Protein AF-A0A9E3BIK0-F1 (afdb_monomer_lite)

Radius of gyration: 23.65 Å; chains: 1; bounding box: 77×38×61 Å

Secondary structure (DSSP, 8-state):
----SSHHHHHHHHHHHHHHHHHHHHHHTTT-GGGGGPPPTTS---HHHHHHHHHHHHHHHHTTTT--------HHHHHHHHHS-HHHHHH----PPPPPPPHHHHHHHHHHHHGGGT----HHHHHHHHHHHHHHHH-B-TTS-BHHHHTTTHHHHHHHHHHHHHHHHHHHHHHTT-

Sequence (178 aa):
MVPGAGSRAQQSDKDLVESVLRELSEAADRWEFYSLVERHHDGRPDMIGMEAVNQLLVALEVHRFDFCFIGAGYEKEVDEFLTVNPGLAGRFNRKLRFESYAPDELVEIAVRYGAPRATVIEPAAREALNMACKTLRAYLAPDGMHGIDVMHNGRFARNVVERAERLRDSRVAAQHRT

Foldseek 3Di:
DDDDPPPPVVVVLVVLVVVLVVVVVVVVVVLPLLVLFDQPPVRHTPPRSVVSVVSVLVCCVVCVPPDDDDRDDDPVSVVVSCVPDVSSVVSPPDDDDDDFDQLLVLLVLLCVLCVVVVHHQDPVNSVVSSVVRVVQQPDADPVRDGSCVVCVHNVVSNVVNVVVVVVVVVVVVVVVVD

pLDDT: mean 80.01, std 16.88, range [39.38, 98.44]

Structure (mmCIF, N/CA/C/O backbone):
data_AF-A0A9E3BIK0-F1
#
_entry.id   AF-A0A9E3BIK0-F1
#
loop_
_atom_site.group_PDB
_atom_site.id
_atom_site.type_symbol
_atom_site.label_atom_id
_atom_site.label_alt_id
_atom_site.label_comp_id
_atom_site.label_asym_id
_atom_site.label_entity_id
_atom_site.label_seq_id
_atom_site.pdbx_PDB_ins_code
_atom_site.Cartn_x
_atom_site.Cartn_y
_atom_site.Cartn_z
_atom_site.occupancy
_atom_site.B_iso_or_equiv
_atom_site.auth_seq_id
_atom_site.auth_comp_id
_atom_site.auth_asym_id
_atom_site.auth_atom_id
_atom_site.pdbx_PDB_model_num
ATOM 1 N N . MET A 1 1 ? -59.598 7.008 13.465 1.00 39.38 1 MET A N 1
ATOM 2 C CA . MET A 1 1 ? -58.557 6.377 12.627 1.00 39.38 1 MET A CA 1
ATOM 3 C C . MET A 1 1 ? -57.467 7.425 12.438 1.00 39.38 1 MET A C 1
ATOM 5 O O . MET A 1 1 ? -57.687 8.375 11.703 1.00 39.38 1 MET A O 1
ATOM 9 N N . VAL A 1 2 ? -56.391 7.367 13.226 1.00 39.81 2 VAL A N 1
ATOM 10 C CA . VAL A 1 2 ? -55.296 8.354 13.174 1.00 39.81 2 VAL A CA 1
ATOM 11 C C . VAL A 1 2 ? -54.230 7.815 12.214 1.00 39.81 2 VAL A C 1
ATOM 13 O O . VAL A 1 2 ? -53.808 6.674 12.410 1.00 39.81 2 VAL A O 1
ATOM 16 N N . PRO A 1 3 ? -53.810 8.557 11.175 1.00 42.41 3 PRO A N 1
ATOM 17 C CA . PRO A 1 3 ? -52.786 8.082 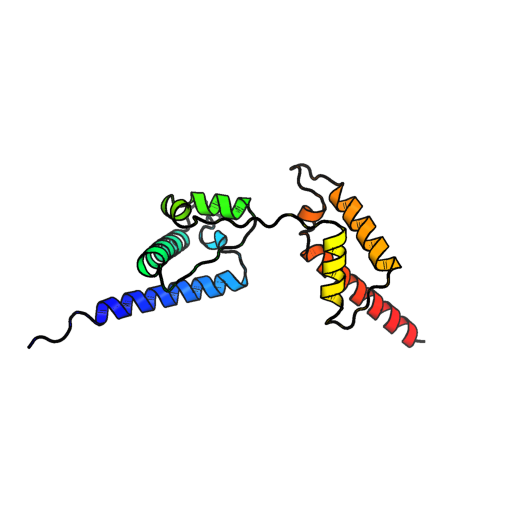10.259 1.00 42.41 3 PRO A CA 1
ATOM 18 C C . PRO A 1 3 ? -51.380 8.281 10.848 1.00 42.41 3 PRO A C 1
ATOM 20 O O . PRO A 1 3 ? -51.005 9.372 11.264 1.00 42.41 3 PRO A O 1
ATOM 23 N N . GLY A 1 4 ? -50.634 7.174 10.872 1.00 49.25 4 GLY A N 1
ATOM 24 C CA . GLY A 1 4 ? -49.180 7.042 10.741 1.00 49.25 4 GLY A CA 1
ATOM 25 C C . GLY A 1 4 ? -48.274 8.193 11.184 1.00 49.25 4 GLY A C 1
ATOM 26 O O . GLY A 1 4 ? -47.797 8.954 10.351 1.00 49.25 4 GLY A O 1
ATOM 27 N N . ALA A 1 5 ? -47.880 8.197 12.458 1.00 44.72 5 ALA A N 1
ATOM 28 C CA . ALA A 1 5 ? -46.690 8.918 12.927 1.00 44.72 5 ALA A CA 1
ATOM 29 C C . ALA A 1 5 ? -45.363 8.180 12.606 1.00 44.72 5 ALA A C 1
ATOM 31 O O . ALA A 1 5 ? -44.289 8.678 12.924 1.00 44.72 5 ALA A O 1
ATOM 32 N N . GLY A 1 6 ? -45.425 6.998 11.976 1.00 43.12 6 GLY A N 1
ATOM 33 C CA . GLY A 1 6 ? -44.269 6.117 11.769 1.00 43.12 6 GLY A CA 1
ATOM 34 C C . GLY A 1 6 ? -43.380 6.428 10.558 1.00 43.12 6 GLY A C 1
ATOM 35 O O . GLY A 1 6 ? -42.225 6.033 10.566 1.00 43.12 6 GLY A O 1
ATOM 36 N N . SER A 1 7 ? -43.852 7.141 9.524 1.00 51.59 7 SER A N 1
ATOM 37 C CA . SER A 1 7 ? -43.086 7.236 8.262 1.00 51.59 7 SER A CA 1
ATOM 38 C C . SER A 1 7 ? -42.075 8.386 8.200 1.00 51.59 7 SER A C 1
ATOM 40 O O . SER A 1 7 ? -41.150 8.340 7.397 1.00 51.59 7 SER A O 1
ATOM 42 N N . ARG A 1 8 ? -42.233 9.436 9.018 1.00 44.25 8 ARG A N 1
ATOM 43 C CA . ARG A 1 8 ? -41.432 10.671 8.901 1.00 44.25 8 ARG A CA 1
ATOM 44 C C . ARG A 1 8 ? -40.102 10.608 9.660 1.00 44.25 8 ARG A C 1
ATOM 46 O O . ARG A 1 8 ? -39.125 11.181 9.198 1.00 44.25 8 ARG A O 1
ATOM 53 N N . ALA A 1 9 ? -40.061 9.885 10.780 1.00 49.84 9 ALA A N 1
ATOM 54 C CA . ALA A 1 9 ? -38.829 9.632 11.535 1.00 49.84 9 ALA A CA 1
ATOM 55 C C . ALA A 1 9 ? -37.917 8.625 10.810 1.00 49.84 9 ALA A C 1
ATOM 57 O O . ALA A 1 9 ? -36.713 8.819 10.734 1.00 49.84 9 ALA A O 1
ATOM 58 N N . GLN A 1 10 ? -38.507 7.605 10.183 1.00 47.69 10 GLN A N 1
ATOM 59 C CA . GLN A 1 10 ? -37.770 6.562 9.464 1.00 47.69 10 GLN A CA 1
ATOM 60 C C . GLN A 1 10 ? -37.143 7.048 8.149 1.00 47.69 10 GLN A C 1
ATOM 62 O O . GLN A 1 10 ? -36.109 6.533 7.735 1.00 47.69 10 GLN A O 1
ATOM 67 N N . GLN A 1 11 ? -37.746 8.054 7.505 1.00 50.53 11 GLN A N 1
ATOM 68 C CA . GLN A 1 11 ? -37.169 8.710 6.330 1.00 50.53 11 GLN A CA 1
ATOM 69 C C . GLN A 1 11 ? -35.957 9.578 6.712 1.00 50.53 11 GLN A C 1
ATOM 71 O O . GLN A 1 11 ? -34.943 9.530 6.033 1.00 50.53 11 GLN A O 1
ATOM 76 N N . SER A 1 12 ? -36.038 10.294 7.841 1.00 59.28 12 SER A N 1
ATOM 77 C CA . SER A 1 12 ? -34.950 11.130 8.370 1.00 59.28 12 SER A CA 1
ATOM 78 C C . SER A 1 12 ? -33.689 10.326 8.687 1.00 59.28 12 SER A C 1
ATOM 80 O O . SER A 1 12 ? -32.598 10.759 8.336 1.00 59.28 12 SER A O 1
ATOM 82 N N . ASP A 1 13 ? -33.826 9.160 9.323 1.00 59.81 13 ASP A N 1
ATOM 83 C CA . ASP A 1 13 ? -32.677 8.295 9.632 1.00 59.81 13 ASP A CA 1
ATOM 84 C C . ASP A 1 13 ? -32.028 7.750 8.356 1.00 59.81 13 ASP A C 1
ATOM 86 O O . ASP A 1 13 ? -30.805 7.695 8.247 1.00 59.81 13 ASP A O 1
ATOM 90 N N . LYS A 1 14 ? -32.840 7.392 7.356 1.00 58.16 14 LYS A N 1
ATOM 91 C CA . LYS A 1 14 ? -32.344 6.869 6.083 1.00 58.16 14 LYS A CA 1
ATOM 92 C C . LYS A 1 14 ? -31.612 7.933 5.267 1.00 58.16 14 LYS A C 1
ATOM 94 O O . LYS A 1 14 ? -30.555 7.643 4.720 1.00 58.16 14 LYS A O 1
ATOM 99 N N . ASP A 1 15 ? -32.137 9.154 5.233 1.00 68.12 15 ASP A N 1
ATOM 100 C CA . ASP A 1 15 ? -31.507 10.284 4.547 1.00 68.12 15 ASP A CA 1
ATOM 101 C C . ASP A 1 15 ? -30.166 10.660 5.216 1.00 68.12 15 ASP A C 1
ATOM 103 O O . ASP A 1 15 ? -29.204 11.009 4.532 1.00 68.12 15 ASP A O 1
ATOM 107 N N . LEU A 1 16 ? -30.076 10.530 6.548 1.00 62.19 16 LEU A N 1
ATOM 108 C CA . LEU A 1 16 ? -28.862 10.793 7.329 1.00 62.19 16 LEU A CA 1
ATOM 109 C C . LEU A 1 16 ? -27.805 9.696 7.131 1.00 62.19 16 LEU A C 1
ATOM 111 O O . LEU A 1 16 ? -26.619 9.982 6.961 1.00 62.19 16 LEU A O 1
ATOM 115 N N . VAL A 1 17 ? -28.237 8.436 7.062 1.00 60.12 17 VAL A N 1
ATOM 116 C CA . VAL A 1 17 ? -27.375 7.314 6.674 1.00 60.12 17 VAL A CA 1
ATOM 117 C C . VAL A 1 17 ? -26.897 7.483 5.235 1.00 60.12 17 VAL A C 1
ATOM 119 O O . VAL A 1 17 ? -25.707 7.344 4.988 1.00 60.12 17 VAL A O 1
ATOM 122 N N . GLU A 1 18 ? -27.762 7.850 4.289 1.00 65.44 18 GLU A N 1
ATOM 123 C CA . GLU A 1 18 ? -27.359 8.104 2.901 1.00 65.44 18 GLU A CA 1
ATOM 124 C C . GLU A 1 18 ? -26.383 9.284 2.780 1.00 65.44 18 GLU A C 1
ATOM 126 O O . GLU A 1 18 ? -25.435 9.198 1.999 1.00 65.44 18 GLU A O 1
ATOM 131 N N . SER A 1 19 ? -26.536 10.352 3.574 1.00 64.62 19 SER A N 1
ATOM 132 C CA . SER A 1 19 ? -25.566 11.454 3.585 1.00 64.62 19 SER A CA 1
ATOM 133 C C . SER A 1 19 ? -24.212 11.032 4.151 1.00 64.62 19 SER A C 1
ATOM 135 O O . SER A 1 19 ? -23.188 11.336 3.541 1.00 64.62 19 SER A O 1
ATOM 137 N N . VAL A 1 20 ? -24.203 10.272 5.254 1.00 62.34 20 VAL A N 1
ATOM 138 C CA . VAL A 1 20 ? -22.972 9.724 5.845 1.00 62.34 20 VAL A CA 1
ATOM 139 C C . VAL A 1 20 ? -22.312 8.751 4.871 1.00 62.34 20 VAL A C 1
ATOM 141 O O . VAL A 1 20 ? -21.113 8.833 4.641 1.00 62.34 20 VAL A O 1
ATOM 144 N N . LEU A 1 21 ? -23.079 7.870 4.226 1.00 61.62 21 LEU A N 1
ATOM 145 C CA . LEU A 1 21 ? -22.571 6.953 3.205 1.00 61.62 21 LEU A CA 1
ATOM 146 C C . LEU A 1 21 ? -21.997 7.695 2.001 1.00 61.62 21 LEU A C 1
ATOM 148 O O . LEU A 1 21 ? -20.992 7.253 1.455 1.00 61.62 21 LEU A O 1
ATOM 152 N N . ARG A 1 22 ? -22.599 8.815 1.589 1.00 64.00 22 ARG A N 1
ATOM 153 C CA . ARG A 1 22 ? -22.083 9.632 0.489 1.00 64.00 22 ARG A CA 1
ATOM 154 C C . ARG A 1 22 ? -20.758 10.294 0.859 1.00 64.00 22 ARG A C 1
ATOM 156 O O . ARG A 1 22 ? -19.807 10.172 0.096 1.00 64.00 22 ARG A O 1
ATOM 163 N N . GLU A 1 23 ? -20.669 10.918 2.032 1.00 62.34 23 GLU A N 1
ATOM 164 C CA . GLU A 1 23 ? -19.420 11.512 2.535 1.00 62.34 23 GLU A CA 1
ATOM 165 C C . GLU A 1 23 ? -18.326 10.454 2.732 1.00 62.34 23 GLU A C 1
ATOM 167 O O . GLU A 1 23 ? -17.177 10.652 2.334 1.00 62.34 23 GLU A O 1
ATOM 172 N N . LEU A 1 24 ? -18.688 9.286 3.267 1.00 57.31 24 LEU A N 1
ATOM 173 C CA . LEU A 1 24 ? -17.774 8.158 3.414 1.00 57.31 24 LEU A CA 1
ATOM 174 C C . LEU A 1 24 ? -17.368 7.563 2.070 1.00 57.31 24 LEU A C 1
ATOM 176 O O . LEU A 1 24 ? -16.232 7.132 1.946 1.00 57.31 24 LEU A O 1
ATOM 180 N N . SER A 1 25 ? -18.245 7.546 1.065 1.00 56.66 25 SER A N 1
ATOM 181 C CA . SER A 1 25 ? -17.906 7.089 -0.286 1.00 56.66 25 SER A CA 1
ATOM 182 C C . SER A 1 25 ? -16.933 8.051 -0.968 1.00 56.66 25 SER A C 1
ATOM 184 O O . SER A 1 25 ? -15.978 7.602 -1.596 1.00 56.66 25 SER A O 1
ATOM 186 N N . GLU A 1 26 ? -17.122 9.362 -0.806 1.00 55.03 26 GLU A N 1
ATOM 187 C CA . GLU A 1 26 ? -16.186 10.381 -1.301 1.00 55.03 26 GLU A CA 1
ATOM 188 C C . GLU A 1 26 ? -14.829 10.324 -0.571 1.00 55.03 26 GLU A C 1
ATOM 190 O O . GLU A 1 26 ? -13.782 10.575 -1.172 1.00 55.03 26 GLU A O 1
ATOM 195 N N . ALA A 1 27 ? -14.818 9.954 0.714 1.00 51.22 27 ALA A N 1
ATOM 196 C CA . ALA A 1 27 ? -13.594 9.682 1.470 1.00 51.22 27 ALA A CA 1
ATOM 197 C C . ALA A 1 27 ? -12.962 8.317 1.120 1.00 51.22 27 ALA A C 1
ATOM 199 O O . ALA A 1 27 ? -11.735 8.187 1.117 1.00 51.22 27 ALA A O 1
ATOM 200 N N . ALA A 1 28 ? -13.772 7.309 0.784 1.00 50.88 28 ALA A N 1
ATOM 201 C CA . ALA A 1 28 ? -13.336 5.962 0.416 1.00 50.88 28 ALA A CA 1
ATOM 202 C C . ALA A 1 28 ? -12.572 5.940 -0.913 1.00 50.88 28 ALA A C 1
ATOM 204 O O . ALA A 1 28 ? -11.638 5.153 -1.047 1.00 50.88 28 ALA A O 1
ATOM 205 N N . ASP A 1 29 ? -12.867 6.856 -1.841 1.00 46.44 29 ASP A N 1
ATOM 206 C CA . ASP A 1 29 ? -12.057 7.045 -3.054 1.00 46.44 29 ASP A CA 1
ATOM 207 C C . ASP A 1 29 ? -10.602 7.444 -2.737 1.00 46.44 29 ASP A C 1
ATOM 209 O O . ASP A 1 29 ? -9.688 7.154 -3.516 1.00 46.44 29 ASP A O 1
ATOM 213 N N . ARG A 1 30 ? -10.357 8.056 -1.569 1.00 47.06 30 ARG A N 1
ATOM 214 C CA . ARG A 1 30 ? -9.010 8.358 -1.057 1.00 47.06 30 ARG A CA 1
ATOM 215 C C . ARG A 1 30 ? -8.457 7.289 -0.113 1.00 47.06 30 ARG A C 1
ATOM 217 O O . ARG A 1 30 ? -7.256 7.283 0.118 1.00 47.06 30 ARG A O 1
ATOM 224 N N . TRP A 1 31 ? -9.286 6.367 0.385 1.00 51.78 31 TRP A N 1
ATOM 225 C CA . TRP A 1 31 ? -8.943 5.382 1.427 1.00 51.78 31 TRP A CA 1
ATOM 226 C C . TRP A 1 31 ? -8.407 6.005 2.734 1.00 51.78 31 TRP A C 1
ATOM 228 O O . TRP A 1 31 ? -7.828 5.314 3.563 1.00 51.78 31 TRP A O 1
ATOM 238 N N . GLU A 1 32 ? -8.621 7.301 2.955 1.00 60.59 32 GLU A N 1
ATOM 239 C CA . GLU A 1 32 ? -8.075 8.065 4.085 1.00 60.59 32 GLU A CA 1
ATOM 240 C C . GLU A 1 32 ? -9.165 8.334 5.130 1.00 60.59 32 GLU A C 1
ATOM 242 O O . GLU A 1 32 ? -9.408 9.466 5.521 1.00 60.59 32 GLU A O 1
ATOM 247 N N . PHE A 1 33 ? -9.872 7.301 5.596 1.00 65.62 33 PHE A N 1
ATOM 248 C CA . PHE A 1 33 ? -10.986 7.487 6.544 1.00 65.62 33 PHE A CA 1
ATOM 249 C C . PHE A 1 33 ? -10.554 8.111 7.888 1.00 65.62 33 PHE A C 1
ATOM 251 O O . PHE A 1 33 ? -11.367 8.708 8.588 1.00 65.62 33 PHE A O 1
ATOM 258 N N . TYR A 1 34 ? -9.270 8.014 8.239 1.00 59.44 34 TYR A N 1
ATOM 259 C CA . TYR A 1 34 ? -8.681 8.700 9.390 1.00 59.44 34 TYR A CA 1
ATOM 260 C C . TYR A 1 34 ? -8.587 10.225 9.207 1.00 59.44 34 TYR A C 1
ATOM 262 O O . TYR A 1 34 ? -8.471 10.936 10.204 1.00 59.44 34 TYR A O 1
ATOM 270 N N . SER A 1 35 ? -8.718 10.753 7.980 1.00 63.38 35 SER A N 1
ATOM 271 C CA . SER A 1 35 ? -8.796 12.201 7.735 1.00 63.38 35 SER A CA 1
ATOM 272 C C . SER A 1 35 ? -10.066 12.827 8.322 1.00 63.38 35 SER A C 1
ATOM 274 O O . SER A 1 35 ? -10.130 14.038 8.495 1.00 63.38 35 SER A O 1
ATOM 276 N N . LEU A 1 36 ? -11.072 12.010 8.668 1.00 64.12 36 LEU A N 1
ATOM 277 C CA . LEU A 1 36 ? -12.282 12.442 9.375 1.00 64.12 36 LEU A CA 1
ATOM 278 C C . LEU A 1 36 ? -12.003 12.937 10.797 1.00 64.12 36 LEU A C 1
ATOM 280 O O . LEU A 1 36 ? -12.913 13.415 11.454 1.00 64.12 36 LEU A O 1
ATOM 284 N N . VAL A 1 37 ? -10.787 12.779 11.319 1.00 60.09 37 VAL A N 1
ATOM 285 C CA . VAL A 1 37 ? -10.423 13.254 12.663 1.00 60.09 37 VAL A CA 1
ATOM 286 C C . VAL A 1 37 ? -9.164 14.117 12.609 1.00 60.09 37 VAL A C 1
ATOM 288 O O . VAL A 1 37 ? -8.419 14.215 13.589 1.00 60.09 37 VAL A O 1
ATOM 291 N N . GLU A 1 38 ? -8.892 14.751 11.464 1.00 58.81 38 GLU A N 1
ATOM 292 C CA . GLU A 1 38 ? -7.792 15.704 11.378 1.00 58.81 38 GLU A CA 1
ATOM 293 C C . GLU A 1 38 ? -7.955 16.792 12.441 1.00 58.81 38 GLU A C 1
ATOM 295 O O . GLU A 1 38 ? -8.998 17.420 12.597 1.00 58.81 38 GLU A O 1
ATOM 300 N N . ARG A 1 39 ? -6.896 17.025 13.216 1.00 53.56 39 ARG A N 1
ATOM 301 C CA . ARG A 1 39 ? -6.841 18.202 14.080 1.00 53.56 39 ARG A CA 1
ATOM 302 C C . ARG A 1 39 ? -6.606 19.399 13.173 1.00 53.56 39 ARG A C 1
ATOM 304 O O . ARG A 1 39 ? -5.646 19.395 12.404 1.00 53.56 39 ARG A O 1
ATOM 311 N N . HIS A 1 40 ? -7.432 20.435 13.287 1.00 51.56 40 HIS A N 1
ATOM 312 C CA . HIS A 1 40 ? -7.149 21.694 12.610 1.00 51.56 40 HIS A CA 1
ATOM 313 C C . HIS A 1 40 ? -5.732 22.178 12.973 1.00 51.56 40 HIS A C 1
ATOM 315 O O . HIS A 1 40 ? -5.250 21.970 14.091 1.00 51.56 40 HIS A O 1
ATOM 321 N N . HIS A 1 41 ? -5.060 22.854 12.034 1.00 50.81 41 HIS A N 1
ATOM 322 C CA . HIS A 1 41 ? -3.707 23.410 12.213 1.00 50.81 41 HIS A CA 1
ATOM 323 C C . HIS A 1 41 ? -3.568 24.348 13.434 1.00 50.81 41 HIS A C 1
ATOM 325 O O . HIS A 1 41 ? -2.451 24.652 13.850 1.00 50.81 41 HIS A O 1
ATOM 331 N N . ASP A 1 42 ? -4.682 24.804 14.012 1.00 58.25 42 ASP A N 1
ATOM 332 C CA . ASP A 1 42 ? -4.767 25.649 15.205 1.00 58.25 42 ASP A CA 1
ATOM 333 C C . ASP A 1 42 ? -4.889 24.857 16.529 1.00 58.25 42 ASP A C 1
ATOM 335 O O . ASP A 1 42 ? -5.042 25.453 17.598 1.00 58.25 42 ASP A O 1
ATOM 339 N N . GLY A 1 43 ? -4.813 23.522 16.476 1.00 53.69 43 GLY A N 1
ATOM 340 C CA . GLY A 1 43 ? -4.880 22.633 17.637 1.00 53.69 43 GLY A CA 1
ATOM 341 C C . GLY A 1 43 ? -6.293 22.397 18.176 1.00 53.69 43 GLY A C 1
ATOM 342 O O . GLY A 1 43 ? -6.437 21.725 19.203 1.00 53.69 43 GLY A O 1
ATOM 343 N N . ARG A 1 44 ? -7.336 22.919 17.515 1.00 56.50 44 ARG A N 1
ATOM 344 C CA . ARG A 1 44 ? -8.727 22.669 17.905 1.00 56.50 44 ARG A CA 1
ATOM 345 C C . ARG A 1 44 ? -9.193 21.304 17.382 1.00 56.50 44 ARG A C 1
ATOM 347 O O . ARG A 1 44 ? -8.845 20.933 16.260 1.00 56.50 44 ARG A O 1
ATOM 354 N N . PRO A 1 45 ? -9.969 20.541 18.174 1.00 58.25 45 PRO A N 1
ATOM 355 C CA . PRO A 1 45 ? -10.608 19.325 17.682 1.00 58.25 45 PRO A CA 1
ATOM 356 C C . PRO A 1 45 ? -11.522 19.667 16.503 1.00 58.25 45 PRO A C 1
ATOM 358 O O . PRO A 1 45 ? -12.332 20.589 16.627 1.00 58.25 45 PRO A O 1
ATOM 361 N N . ASP A 1 46 ? -11.412 18.941 15.389 1.00 67.69 46 ASP A N 1
ATOM 362 C CA . ASP A 1 46 ? -12.402 19.030 14.316 1.00 67.69 46 ASP A CA 1
ATOM 363 C C . ASP A 1 46 ? -13.733 18.466 14.827 1.00 67.69 46 ASP A C 1
ATOM 365 O O . ASP A 1 46 ? -13.924 17.260 15.010 1.00 67.69 46 ASP A O 1
ATOM 369 N N . MET A 1 47 ? -14.645 19.383 15.139 1.00 68.56 47 MET A N 1
ATOM 370 C CA . MET A 1 47 ? -15.961 19.054 15.669 1.00 68.56 47 MET A CA 1
ATOM 371 C C . MET A 1 47 ? -16.874 18.447 14.601 1.00 68.56 47 MET A C 1
ATOM 373 O O . MET A 1 47 ? -17.772 17.689 14.955 1.00 68.56 47 MET A O 1
ATOM 377 N N . ILE A 1 48 ? -16.649 18.761 13.321 1.00 68.44 48 ILE A N 1
ATOM 378 C CA . ILE A 1 48 ? -17.435 18.223 12.205 1.00 68.44 48 ILE A CA 1
ATOM 379 C C . ILE A 1 48 ? -17.027 16.771 11.977 1.00 68.44 48 ILE A C 1
ATOM 381 O O . ILE A 1 48 ? -17.879 15.885 11.945 1.00 68.44 48 ILE A O 1
ATOM 385 N N . GLY A 1 49 ? -15.721 16.523 11.919 1.00 72.25 49 GLY A N 1
ATOM 386 C CA . GLY A 1 49 ? -15.156 15.188 11.816 1.00 72.25 49 GLY A CA 1
ATOM 387 C C . GLY A 1 49 ? -15.587 14.250 12.949 1.00 72.25 49 GLY A C 1
ATOM 388 O O . GLY A 1 49 ? -16.045 13.128 12.714 1.00 72.25 49 GLY A O 1
ATOM 389 N N . MET A 1 50 ? -15.554 14.738 14.194 1.00 74.00 50 MET A N 1
ATOM 390 C CA . MET A 1 50 ? -16.041 13.975 15.350 1.00 74.00 50 MET A CA 1
ATOM 391 C C . MET A 1 50 ? -17.545 13.683 15.301 1.00 74.00 50 MET A C 1
ATOM 393 O O . MET A 1 50 ? -17.967 12.599 15.711 1.00 74.00 50 MET A O 1
ATOM 397 N N . GLU A 1 51 ? -18.360 14.611 14.797 1.00 78.25 51 GLU A N 1
ATOM 398 C CA . GLU A 1 51 ? -19.793 14.371 14.615 1.00 78.25 51 GLU A CA 1
ATOM 399 C C . GLU A 1 51 ? -20.043 13.314 13.532 1.00 78.25 51 GLU A C 1
ATOM 401 O O . GLU A 1 51 ? -20.812 12.381 13.761 1.00 78.25 51 GLU A O 1
ATOM 406 N N . ALA A 1 52 ? -19.325 13.374 12.407 1.00 77.38 52 ALA A N 1
ATOM 407 C CA . ALA A 1 52 ? -19.403 12.361 11.354 1.00 77.38 52 ALA A CA 1
ATOM 408 C C . ALA A 1 52 ? -19.037 10.959 11.878 1.00 77.38 52 ALA A C 1
ATOM 410 O O . ALA A 1 52 ? -19.735 9.980 11.603 1.00 77.38 52 ALA A O 1
ATOM 411 N N . VAL A 1 53 ? -17.993 10.858 12.710 1.00 78.19 53 VAL A N 1
ATOM 412 C CA . VAL A 1 53 ? -17.613 9.609 13.391 1.00 78.19 53 VAL A CA 1
ATOM 413 C C . VAL A 1 53 ? -18.727 9.101 14.310 1.00 78.19 53 VAL A C 1
ATOM 415 O O . VAL A 1 53 ? -19.025 7.904 14.315 1.00 78.19 53 VAL A O 1
ATOM 418 N N . ASN A 1 54 ? -19.369 9.981 15.079 1.00 80.19 54 ASN A N 1
ATOM 419 C CA . ASN A 1 54 ? -20.473 9.592 15.957 1.00 80.19 54 ASN A CA 1
ATOM 420 C C . ASN A 1 54 ? -21.691 9.104 15.163 1.00 80.19 54 ASN A C 1
ATOM 422 O O . ASN A 1 54 ? -22.282 8.086 15.527 1.00 80.19 54 ASN A O 1
ATOM 426 N N . GLN A 1 55 ? -22.035 9.766 14.058 1.00 82.62 55 GLN A N 1
ATOM 427 C CA . GLN A 1 55 ? -23.123 9.324 13.184 1.00 82.62 55 GLN A CA 1
ATOM 428 C C . GLN A 1 55 ? -22.808 7.979 12.520 1.00 82.62 55 GLN A C 1
ATOM 430 O O . GLN A 1 55 ? -23.671 7.102 12.470 1.00 82.62 55 GLN A O 1
ATOM 435 N N . LEU A 1 56 ? -21.555 7.748 12.108 1.00 81.25 56 LEU A N 1
ATOM 436 C CA . LEU A 1 56 ? -21.111 6.437 11.630 1.00 81.25 56 LEU A CA 1
ATOM 437 C C . LEU A 1 56 ? -21.299 5.351 12.702 1.00 81.25 56 LEU A C 1
ATOM 439 O O . LEU A 1 56 ? -21.780 4.264 12.392 1.00 81.25 56 LEU A O 1
ATOM 443 N N . LEU A 1 57 ? -20.973 5.625 13.969 1.00 81.75 57 LEU A N 1
ATOM 444 C CA . LEU A 1 57 ? -21.197 4.668 15.060 1.00 81.75 57 LEU A CA 1
ATOM 445 C C . LEU A 1 57 ? -22.679 4.322 15.239 1.00 81.75 57 LEU A C 1
ATOM 447 O O . LEU A 1 57 ? -23.004 3.153 15.457 1.00 81.75 57 LEU A O 1
ATOM 451 N N . VAL A 1 58 ? -23.567 5.315 15.142 1.00 84.00 58 VAL A N 1
ATOM 452 C CA . VAL A 1 58 ? -25.020 5.100 15.202 1.00 84.00 58 VAL A CA 1
ATOM 453 C C . VAL A 1 58 ? -25.475 4.246 14.022 1.00 84.00 58 VAL A C 1
ATOM 455 O O . VAL A 1 58 ? -26.175 3.255 14.227 1.00 84.00 58 VAL A O 1
ATOM 458 N N . ALA A 1 59 ? -25.020 4.557 12.807 1.00 82.75 59 ALA A N 1
ATOM 459 C CA . ALA A 1 59 ? -25.343 3.779 11.617 1.00 82.75 59 ALA A CA 1
ATOM 460 C C . ALA A 1 59 ? -24.867 2.319 11.736 1.00 82.75 59 ALA A C 1
ATOM 462 O O . ALA A 1 59 ? -25.630 1.402 11.442 1.00 82.75 59 ALA A O 1
ATOM 463 N N . LEU A 1 60 ? -23.649 2.086 12.239 1.00 82.00 60 LEU A N 1
ATOM 464 C CA . LEU A 1 60 ? -23.110 0.742 12.489 1.00 82.00 60 LEU A CA 1
ATOM 465 C C . LEU A 1 60 ? -23.921 -0.051 13.524 1.00 82.00 60 LEU A C 1
ATOM 467 O O . LEU A 1 60 ? -23.974 -1.278 13.447 1.00 82.00 60 LEU A O 1
ATOM 471 N N . GLU A 1 61 ? -24.539 0.627 14.491 1.00 83.44 61 GLU A N 1
ATOM 472 C CA . GLU A 1 61 ? -25.395 -0.002 15.499 1.00 83.44 61 GLU A CA 1
ATOM 473 C C . GLU A 1 61 ? -26.779 -0.350 14.930 1.00 83.44 61 GLU A C 1
ATOM 475 O O . GLU A 1 61 ? -27.250 -1.483 15.065 1.00 83.44 61 GLU A O 1
ATOM 480 N N . VAL A 1 62 ? -27.424 0.625 14.283 1.00 86.75 62 VAL A N 1
ATOM 481 C CA . VAL A 1 62 ? -28.800 0.516 13.778 1.00 86.75 62 VAL A CA 1
ATOM 482 C C . VAL A 1 62 ? -28.876 -0.433 12.580 1.00 86.75 62 VAL A C 1
ATOM 484 O O . VAL A 1 62 ? -29.776 -1.271 12.522 1.00 86.75 62 VAL A O 1
ATOM 487 N N . HIS A 1 63 ? -27.899 -0.366 11.673 1.00 84.38 63 HIS A N 1
ATOM 488 C CA . HIS A 1 63 ? -27.877 -1.097 10.401 1.00 84.38 63 HIS A CA 1
ATOM 489 C C . HIS A 1 63 ? -26.931 -2.307 10.404 1.00 84.38 63 HIS A C 1
ATOM 491 O O . HIS A 1 63 ? -26.365 -2.703 9.389 1.00 84.38 63 HIS A O 1
ATOM 497 N N . ARG A 1 64 ? -26.735 -2.948 11.560 1.00 82.81 64 ARG A N 1
ATOM 498 C CA . ARG A 1 64 ? -25.762 -4.050 11.720 1.00 82.81 64 ARG A CA 1
ATOM 499 C C . ARG A 1 64 ? -26.009 -5.300 10.854 1.00 82.81 64 ARG A C 1
ATOM 501 O O . ARG A 1 64 ? -25.170 -6.198 10.845 1.00 82.81 64 ARG A O 1
ATOM 508 N N . PHE A 1 65 ? -27.166 -5.409 10.196 1.00 84.81 65 PHE A N 1
ATOM 509 C CA . PHE A 1 65 ? -27.534 -6.556 9.351 1.00 84.81 65 PHE A CA 1
ATOM 510 C C . PHE A 1 65 ? -27.551 -6.238 7.849 1.00 84.81 65 PHE A C 1
ATOM 512 O O . PHE A 1 65 ? -27.552 -7.161 7.038 1.00 84.81 65 PHE A O 1
ATOM 519 N N . ASP A 1 66 ? -27.567 -4.961 7.485 1.00 84.06 66 ASP A N 1
ATOM 520 C CA . ASP A 1 66 ? -27.710 -4.444 6.122 1.00 84.06 66 ASP A CA 1
ATOM 521 C C . ASP A 1 66 ? -26.572 -3.490 5.720 1.00 84.06 66 ASP A C 1
ATOM 523 O O . ASP A 1 66 ? -26.447 -3.147 4.546 1.00 84.06 66 ASP A O 1
ATOM 527 N N . PHE A 1 67 ? -25.694 -3.127 6.659 1.00 77.69 67 PHE A N 1
ATOM 528 C CA . PHE A 1 67 ? -24.541 -2.267 6.433 1.00 77.69 67 PHE A CA 1
ATOM 529 C C . PHE A 1 67 ? -23.237 -2.910 6.929 1.00 77.69 67 PHE A C 1
ATOM 531 O O . PHE A 1 67 ? -23.143 -3.434 8.039 1.00 77.69 67 PHE A O 1
ATOM 538 N N . CYS A 1 68 ? -22.202 -2.847 6.090 1.00 79.75 68 CYS A N 1
ATOM 539 C CA . CYS A 1 68 ? -20.841 -3.242 6.429 1.00 79.75 68 CYS A CA 1
ATOM 540 C C . CYS A 1 68 ? -19.890 -2.098 6.081 1.00 79.75 68 CYS A C 1
ATOM 542 O O . CYS A 1 68 ? -19.869 -1.632 4.943 1.00 79.75 68 CYS A O 1
ATOM 544 N N . PHE A 1 69 ? -19.089 -1.675 7.057 1.00 78.44 69 PHE A N 1
ATOM 545 C CA . PHE A 1 69 ? -18.042 -0.681 6.863 1.00 78.44 69 PHE A CA 1
ATOM 546 C C . PHE A 1 69 ? -16.669 -1.351 6.887 1.00 78.44 69 PHE A C 1
ATOM 548 O O . PHE A 1 69 ? -16.347 -2.094 7.817 1.00 78.44 69 PHE A O 1
ATOM 555 N N . ILE A 1 70 ? -15.850 -1.060 5.877 1.00 79.12 70 ILE A N 1
ATOM 556 C CA . ILE A 1 70 ? -14.456 -1.496 5.800 1.00 79.12 70 ILE A CA 1
ATOM 557 C C . ILE A 1 70 ? -13.583 -0.243 5.767 1.00 79.12 70 ILE A C 1
ATOM 559 O O . ILE A 1 70 ? -13.548 0.465 4.765 1.00 79.12 70 ILE A O 1
ATOM 563 N N . GLY A 1 71 ? -12.872 0.014 6.864 1.00 77.62 71 GLY A N 1
ATOM 564 C CA . GLY A 1 71 ? -11.784 0.989 6.893 1.00 77.62 71 GLY A CA 1
ATOM 565 C C . GLY A 1 71 ? -10.481 0.328 6.449 1.00 77.62 71 GLY A C 1
ATOM 566 O O . GLY A 1 71 ? -10.187 -0.794 6.864 1.00 77.62 71 GLY A O 1
ATOM 567 N N . ALA A 1 72 ? -9.695 1.012 5.624 1.00 79.19 72 ALA A N 1
ATOM 568 C CA . ALA A 1 72 ? -8.348 0.586 5.260 1.00 79.19 72 ALA A CA 1
ATOM 569 C C . ALA A 1 72 ? -7.387 1.764 5.397 1.00 79.19 72 ALA A C 1
ATOM 571 O O . ALA A 1 72 ? -7.770 2.905 5.173 1.00 79.19 72 ALA A O 1
ATOM 572 N N . GLY A 1 73 ? -6.155 1.487 5.798 1.00 80.12 73 GLY A N 1
ATOM 573 C CA . GLY A 1 73 ? -5.143 2.498 6.063 1.00 80.12 73 GLY A CA 1
ATOM 574 C C . GLY A 1 73 ? -3.887 1.853 6.628 1.00 80.12 73 GLY A C 1
ATOM 575 O O . GLY A 1 73 ? -3.843 0.637 6.837 1.00 80.12 73 GLY A O 1
ATOM 576 N N . TYR A 1 74 ? -2.868 2.668 6.870 1.00 79.12 74 TYR A N 1
ATOM 577 C CA . TYR A 1 74 ? -1.667 2.224 7.567 1.00 79.12 74 TYR A CA 1
ATOM 578 C C . TYR A 1 74 ? -1.981 1.909 9.035 1.00 79.12 74 TYR A C 1
ATOM 580 O O . TYR A 1 74 ? -2.839 2.538 9.651 1.00 79.12 74 TYR A O 1
ATOM 588 N N . GLU A 1 75 ? -1.314 0.891 9.587 1.00 82.31 75 GLU A N 1
ATOM 589 C CA . GLU A 1 75 ? -1.666 0.314 10.892 1.00 82.31 75 GLU A CA 1
ATOM 590 C C . GLU A 1 75 ? -1.709 1.361 12.010 1.00 82.31 75 GLU A C 1
ATOM 592 O O . GLU A 1 75 ? -2.659 1.384 12.790 1.00 82.31 75 GLU A O 1
ATOM 597 N N . LYS A 1 76 ? -0.713 2.250 12.053 1.00 81.19 76 LYS A N 1
ATOM 598 C CA . LYS A 1 76 ? -0.592 3.269 13.094 1.00 81.19 76 LYS A CA 1
ATOM 599 C C . LYS A 1 76 ? -1.737 4.279 13.024 1.00 81.19 76 LYS A C 1
ATOM 601 O O . LYS A 1 76 ? -2.331 4.590 14.046 1.00 81.19 76 LYS A O 1
ATOM 606 N N . GLU A 1 77 ? -2.075 4.739 11.831 1.00 82.00 77 GLU A N 1
ATOM 607 C CA . GLU A 1 77 ? -3.135 5.702 11.555 1.00 82.00 77 GLU A CA 1
ATOM 608 C C . GLU A 1 77 ? -4.510 5.104 11.871 1.00 82.00 77 GLU A C 1
ATOM 610 O O . GLU A 1 77 ? -5.359 5.766 12.468 1.00 82.00 77 GLU A O 1
ATOM 615 N N . VAL A 1 78 ? -4.717 3.823 11.541 1.00 82.56 78 VAL A N 1
ATOM 616 C CA . VAL A 1 78 ? -5.928 3.091 11.932 1.00 82.56 78 VAL A CA 1
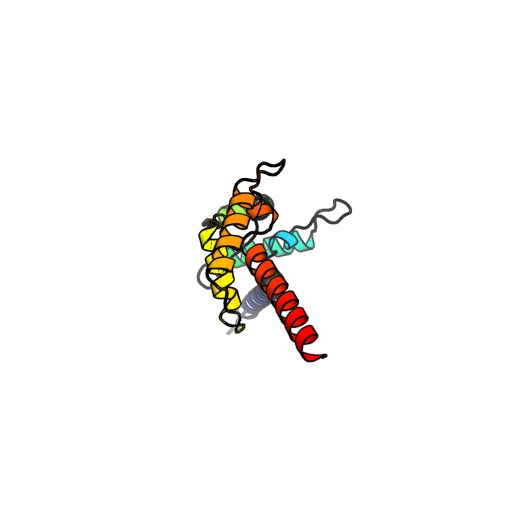ATOM 617 C C . VAL A 1 78 ? -6.007 2.940 13.449 1.00 82.56 78 VAL A C 1
ATOM 619 O O . VAL A 1 78 ? -7.067 3.168 14.030 1.00 82.56 78 VAL A O 1
ATOM 622 N N . ASP A 1 79 ? -4.914 2.563 14.110 1.00 83.31 79 ASP A N 1
ATOM 623 C CA . ASP A 1 79 ? -4.903 2.396 15.562 1.00 83.31 79 ASP A CA 1
ATOM 624 C C . ASP A 1 79 ? -5.128 3.731 16.285 1.00 83.31 79 ASP A C 1
ATOM 626 O O . ASP A 1 79 ? -5.950 3.781 17.200 1.00 83.31 79 ASP A O 1
ATOM 630 N N . GLU A 1 80 ? -4.498 4.819 15.834 1.00 82.06 80 GLU A N 1
ATOM 631 C CA . GLU A 1 80 ? -4.735 6.177 16.334 1.00 82.06 80 GLU A CA 1
ATOM 632 C C . GLU A 1 80 ? -6.200 6.587 16.159 1.00 82.06 80 GLU A C 1
ATOM 634 O O . GLU A 1 80 ? -6.830 7.015 17.131 1.00 82.06 80 GLU A O 1
ATOM 639 N N . PHE A 1 81 ? -6.780 6.371 14.975 1.00 79.94 81 PHE A N 1
ATOM 640 C CA . PHE A 1 81 ? -8.195 6.638 14.719 1.00 79.94 81 PHE A CA 1
ATOM 641 C C . PHE A 1 81 ? -9.115 5.857 15.669 1.00 79.94 81 PHE A C 1
ATOM 643 O O . PHE A 1 81 ? -10.070 6.409 16.214 1.00 79.94 81 PHE A O 1
ATOM 650 N N . LEU A 1 82 ? -8.821 4.583 15.942 1.00 81.06 82 LEU A N 1
ATOM 651 C CA . LEU A 1 82 ? -9.631 3.771 16.854 1.00 81.06 82 LEU A CA 1
ATOM 652 C C . LEU A 1 82 ? -9.558 4.247 18.315 1.00 81.06 82 LEU A C 1
ATOM 654 O O . LEU A 1 82 ? -10.461 3.928 19.092 1.00 81.06 82 LEU A O 1
ATOM 658 N N . THR A 1 83 ? -8.533 5.020 18.698 1.00 81.81 83 THR A N 1
ATOM 659 C CA . THR A 1 83 ? -8.431 5.610 20.048 1.00 81.81 83 THR A CA 1
ATOM 660 C C . THR A 1 83 ? -9.278 6.868 20.242 1.00 81.81 83 THR A C 1
ATOM 662 O O . THR A 1 83 ? -9.519 7.269 21.380 1.00 81.81 83 THR A O 1
ATOM 665 N N . VAL A 1 84 ? -9.763 7.474 19.154 1.00 77.12 84 VAL A N 1
ATOM 666 C CA . VAL A 1 84 ? -10.514 8.740 19.170 1.00 77.12 84 VAL A CA 1
ATOM 667 C C . VAL A 1 84 ? -11.810 8.627 19.974 1.00 77.12 84 VAL A C 1
ATOM 669 O O . VAL A 1 84 ? -12.188 9.557 20.688 1.00 77.12 84 VAL A O 1
ATOM 672 N N . ASN A 1 85 ? -12.490 7.483 19.883 1.00 72.38 85 ASN A N 1
ATOM 673 C CA . ASN A 1 85 ? -13.716 7.207 20.621 1.00 72.38 85 ASN A CA 1
ATOM 674 C C . ASN A 1 85 ? -13.713 5.740 21.094 1.00 72.38 85 ASN A C 1
ATOM 676 O O . ASN A 1 85 ? -13.631 4.842 20.255 1.00 72.38 85 ASN A O 1
ATOM 680 N N . PRO A 1 86 ? -13.878 5.453 22.402 1.00 74.69 86 PRO A N 1
ATOM 681 C CA . PRO A 1 86 ? -13.959 4.079 22.912 1.00 74.69 86 PRO A CA 1
ATOM 682 C C . PRO A 1 86 ? -15.021 3.213 22.209 1.00 74.69 86 PRO A C 1
ATOM 684 O O . PRO A 1 86 ? -14.861 1.998 22.088 1.00 74.69 86 PRO A O 1
ATOM 687 N N . GLY A 1 87 ? -16.095 3.838 21.712 1.00 77.00 87 GLY A N 1
ATOM 688 C CA . GLY A 1 87 ? -17.160 3.185 20.954 1.00 77.00 87 GLY A CA 1
ATOM 689 C C . GLY A 1 87 ? -16.751 2.695 19.560 1.00 77.00 87 GLY A C 1
ATOM 690 O O . GLY A 1 87 ? -17.416 1.795 19.043 1.00 77.00 87 GLY A O 1
ATOM 691 N N . LEU A 1 88 ? -15.675 3.237 18.970 1.00 76.50 88 LEU A N 1
ATOM 692 C CA . LEU A 1 88 ? -15.089 2.749 17.714 1.00 76.50 88 LEU A CA 1
ATOM 693 C C . LEU A 1 88 ? -14.366 1.427 17.948 1.00 76.50 88 LEU A C 1
ATOM 695 O O . LEU A 1 88 ? -14.705 0.426 17.321 1.00 76.50 88 LEU A O 1
ATOM 699 N N . ALA A 1 89 ? -13.429 1.383 18.897 1.00 75.62 89 ALA A N 1
ATOM 700 C CA . ALA A 1 89 ? -12.628 0.186 19.158 1.00 75.62 89 ALA A CA 1
ATOM 701 C C . ALA A 1 89 ? -13.486 -1.073 19.405 1.00 75.62 89 ALA A C 1
ATOM 703 O O . ALA A 1 89 ? -13.135 -2.157 18.945 1.00 75.62 89 ALA A O 1
ATOM 704 N N . GLY A 1 90 ? -14.640 -0.927 20.071 1.00 76.88 90 GLY A N 1
ATOM 705 C CA . GLY A 1 90 ? -15.572 -2.032 20.317 1.00 76.88 90 GLY A CA 1
ATOM 706 C C . GLY A 1 90 ? -16.353 -2.520 19.086 1.00 76.88 90 GLY A C 1
ATOM 707 O O . GLY A 1 90 ? -16.727 -3.691 19.036 1.00 76.88 90 GLY A O 1
ATOM 708 N N . ARG A 1 91 ? -16.593 -1.658 18.088 1.00 78.56 91 ARG A N 1
ATOM 709 C CA . ARG A 1 91 ? -17.355 -1.997 16.867 1.00 78.56 91 ARG A CA 1
ATOM 710 C C . ARG A 1 91 ? -16.468 -2.521 15.738 1.00 78.56 91 ARG A C 1
ATOM 712 O O . ARG A 1 91 ? -16.922 -3.331 14.935 1.00 78.56 91 ARG A O 1
ATOM 719 N N . PHE A 1 92 ? -15.188 -2.156 15.727 1.00 77.88 92 PHE A N 1
ATOM 720 C CA . PHE A 1 92 ? -14.178 -2.707 14.817 1.00 77.88 92 PHE A CA 1
ATOM 721 C C . PHE A 1 92 ? -13.541 -3.980 15.394 1.00 77.88 92 PHE A C 1
ATOM 723 O O . PHE A 1 92 ? -12.357 -4.034 15.720 1.00 77.88 92 PHE A O 1
ATOM 730 N N . ASN A 1 93 ? -14.349 -5.033 15.524 1.00 73.94 93 ASN A N 1
ATOM 731 C CA . ASN A 1 93 ? -13.947 -6.290 16.165 1.00 73.94 93 ASN A CA 1
ATOM 732 C C . ASN A 1 93 ? -13.086 -7.221 15.283 1.00 73.94 93 ASN A C 1
ATOM 734 O O . ASN A 1 93 ? -12.625 -8.261 15.753 1.00 73.94 93 ASN A O 1
ATOM 738 N N . ARG A 1 94 ? -12.868 -6.872 14.010 1.00 82.50 94 ARG A N 1
ATOM 739 C CA . ARG A 1 94 ? -12.026 -7.620 13.069 1.00 82.50 94 ARG A CA 1
ATOM 740 C C . ARG A 1 94 ? -10.988 -6.694 12.453 1.00 82.50 94 ARG A C 1
ATOM 742 O O . ARG A 1 94 ? -11.339 -5.762 11.739 1.00 82.50 94 ARG A O 1
ATOM 749 N N . LYS A 1 95 ? -9.711 -6.994 12.692 1.00 84.00 95 LYS A N 1
ATOM 750 C CA . LYS A 1 95 ? -8.574 -6.327 12.050 1.00 84.00 95 LYS A CA 1
ATOM 751 C C . LYS A 1 95 ? -7.892 -7.315 11.112 1.00 84.00 95 LYS A C 1
ATOM 753 O O . LYS A 1 95 ? -7.443 -8.371 11.554 1.00 84.00 95 LYS A O 1
ATOM 758 N N . LEU A 1 96 ? -7.831 -6.976 9.829 1.00 87.25 96 LEU A N 1
ATOM 759 C CA . LEU A 1 96 ? -7.047 -7.710 8.839 1.00 87.25 96 LEU A CA 1
ATOM 760 C C . LEU A 1 96 ? -5.760 -6.930 8.597 1.00 87.25 96 LEU A C 1
ATOM 762 O O . LEU A 1 96 ? -5.809 -5.768 8.202 1.00 87.25 96 LEU A O 1
ATOM 766 N N . ARG A 1 97 ? -4.620 -7.562 8.876 1.00 86.50 97 ARG A N 1
ATOM 767 C CA . ARG A 1 97 ? -3.298 -6.975 8.656 1.00 86.50 97 ARG A CA 1
ATOM 768 C C . ARG A 1 97 ? -2.733 -7.523 7.357 1.00 86.50 97 ARG A C 1
ATOM 770 O O . ARG A 1 97 ? -2.750 -8.734 7.147 1.00 86.50 97 ARG A O 1
ATOM 777 N N . PHE A 1 98 ? -2.252 -6.629 6.505 1.00 88.12 98 PHE A N 1
ATOM 778 C CA . PHE A 1 98 ? -1.559 -6.989 5.276 1.00 88.12 98 PHE A CA 1
ATOM 779 C C . PHE A 1 98 ? -0.068 -6.812 5.509 1.00 88.12 98 PHE A C 1
ATOM 781 O O . PHE A 1 98 ? 0.389 -5.704 5.783 1.00 88.12 98 PHE A O 1
ATOM 788 N N . GLU A 1 99 ? 0.671 -7.913 5.443 1.00 89.69 99 GLU A N 1
ATOM 789 C CA . GLU A 1 99 ? 2.119 -7.880 5.593 1.00 89.69 99 GLU A CA 1
ATOM 790 C C . GLU A 1 99 ? 2.787 -7.259 4.364 1.00 89.69 99 GLU A C 1
ATOM 792 O O . GLU A 1 99 ? 2.262 -7.279 3.247 1.00 89.69 99 GLU A O 1
ATOM 797 N N . SER A 1 100 ? 3.980 -6.714 4.577 1.00 91.19 100 SER A N 1
ATOM 798 C CA . SER A 1 100 ? 4.819 -6.199 3.507 1.00 91.19 100 SER A CA 1
ATOM 799 C C . SER A 1 100 ? 5.237 -7.315 2.559 1.00 91.19 100 SER A C 1
ATOM 801 O O . SER A 1 100 ? 5.909 -8.260 2.980 1.00 91.19 100 SER A O 1
ATOM 803 N N . TYR A 1 101 ? 4.943 -7.134 1.271 1.00 95.44 101 TYR A N 1
ATOM 804 C CA . TYR A 1 101 ? 5.319 -8.082 0.228 1.00 95.44 101 TYR A CA 1
ATOM 805 C C . TYR A 1 101 ? 6.814 -8.432 0.249 1.00 95.44 101 TYR A C 1
ATOM 807 O O . TYR A 1 101 ? 7.691 -7.586 0.490 1.00 95.44 101 TYR A O 1
ATOM 815 N N . ALA A 1 102 ? 7.103 -9.692 -0.045 1.00 96.31 102 ALA A N 1
ATOM 816 C CA . ALA A 1 102 ? 8.441 -10.192 -0.280 1.00 96.31 102 ALA A CA 1
ATOM 817 C C . ALA A 1 102 ? 8.997 -9.687 -1.634 1.00 96.31 102 ALA A C 1
ATOM 819 O O . ALA A 1 102 ? 8.244 -9.275 -2.524 1.00 96.31 102 ALA A O 1
ATOM 820 N N . PRO A 1 103 ? 10.331 -9.676 -1.829 1.00 97.25 103 PRO A N 1
ATOM 821 C CA . PRO A 1 103 ? 10.941 -9.195 -3.071 1.00 97.25 103 PRO A CA 1
ATOM 822 C C . PRO A 1 103 ? 10.444 -9.884 -4.351 1.00 97.25 103 PRO A C 1
ATOM 824 O O . PRO A 1 103 ? 10.356 -9.253 -5.402 1.00 97.25 103 PRO A O 1
ATOM 827 N N . ASP A 1 104 ? 10.149 -11.176 -4.282 1.00 97.88 104 ASP A N 1
ATOM 828 C CA . ASP A 1 104 ? 9.571 -11.984 -5.356 1.00 97.88 104 ASP A CA 1
ATOM 829 C C . ASP A 1 104 ? 8.115 -11.606 -5.649 1.00 97.88 104 ASP A C 1
ATOM 831 O O . ASP A 1 104 ? 7.764 -11.413 -6.815 1.00 97.88 104 ASP A O 1
ATOM 835 N N . GLU A 1 105 ? 7.307 -11.369 -4.618 1.00 98.06 105 GLU A N 1
ATOM 836 C CA . GLU A 1 105 ? 5.932 -10.886 -4.777 1.00 98.06 105 GLU A CA 1
ATOM 837 C C . GLU A 1 105 ? 5.891 -9.482 -5.406 1.00 98.06 105 GLU A C 1
ATOM 839 O O . GLU A 1 105 ? 5.056 -9.202 -6.265 1.00 98.06 105 GLU A O 1
ATOM 844 N N . LEU A 1 106 ? 6.840 -8.599 -5.068 1.00 97.88 106 LEU A N 1
ATOM 845 C CA . LEU A 1 106 ? 6.978 -7.284 -5.713 1.00 97.88 106 LEU A CA 1
ATOM 846 C C . LEU A 1 106 ? 7.271 -7.393 -7.217 1.00 97.88 106 LEU A C 1
ATOM 848 O O . LEU A 1 106 ? 6.739 -6.618 -8.018 1.00 97.88 106 LEU A O 1
ATOM 852 N N . VAL A 1 107 ? 8.104 -8.358 -7.614 1.00 98.25 107 VAL A N 1
ATOM 853 C CA . VAL A 1 107 ? 8.363 -8.646 -9.033 1.00 98.25 107 VAL A CA 1
ATOM 854 C C . VAL A 1 107 ? 7.106 -9.190 -9.700 1.00 98.25 107 VAL A C 1
ATOM 856 O O . VAL A 1 107 ? 6.787 -8.790 -10.822 1.00 98.25 107 VAL A O 1
ATOM 859 N N . GLU A 1 108 ? 6.356 -10.055 -9.021 1.00 98.19 108 GLU A N 1
ATOM 860 C CA . GLU A 1 108 ? 5.087 -10.560 -9.532 1.00 98.19 108 GLU A CA 1
ATOM 861 C C . GLU A 1 108 ? 4.063 -9.435 -9.736 1.00 98.19 108 GLU A C 1
ATOM 863 O O . GLU A 1 108 ? 3.432 -9.365 -10.794 1.00 98.19 108 GLU A O 1
ATOM 868 N N . ILE A 1 109 ? 3.948 -8.505 -8.785 1.00 97.94 109 ILE A N 1
ATOM 869 C CA . ILE A 1 109 ? 3.104 -7.311 -8.916 1.00 97.94 109 ILE A CA 1
ATOM 870 C C . ILE A 1 109 ? 3.517 -6.502 -10.146 1.00 97.94 109 ILE A C 1
ATOM 872 O O . ILE A 1 109 ? 2.651 -6.118 -10.931 1.00 97.94 109 ILE A O 1
ATOM 876 N N . ALA A 1 110 ? 4.816 -6.269 -10.357 1.00 98.00 110 ALA A N 1
ATOM 877 C CA . ALA A 1 110 ? 5.307 -5.539 -11.527 1.00 98.00 110 ALA A CA 1
ATOM 878 C C . ALA A 1 110 ? 4.914 -6.232 -12.845 1.00 98.00 110 ALA A C 1
ATOM 880 O O . ALA A 1 110 ? 4.443 -5.579 -13.778 1.00 98.00 110 ALA A O 1
ATOM 881 N N . VAL A 1 111 ? 5.043 -7.560 -12.912 1.00 97.88 111 VAL A N 1
ATOM 882 C CA . VAL A 1 111 ? 4.646 -8.355 -14.085 1.00 97.88 111 VAL A CA 1
ATOM 883 C C . VAL A 1 111 ? 3.137 -8.276 -14.321 1.00 97.88 111 VAL A C 1
ATOM 885 O O . VAL A 1 111 ? 2.708 -7.999 -15.442 1.00 97.88 111 VAL A O 1
ATOM 888 N N . ARG A 1 112 ? 2.326 -8.474 -13.275 1.00 97.81 112 ARG A N 1
ATOM 889 C CA . ARG A 1 112 ? 0.858 -8.397 -13.354 1.00 97.81 112 ARG A CA 1
ATOM 890 C C . ARG A 1 112 ? 0.375 -6.988 -13.708 1.00 97.81 112 ARG A C 1
ATOM 892 O O . ARG A 1 112 ? -0.618 -6.857 -14.413 1.00 97.81 112 ARG A O 1
ATOM 899 N N . TYR A 1 113 ? 1.083 -5.949 -13.265 1.00 97.50 113 TYR A N 1
ATOM 900 C CA . TYR A 1 113 ? 0.778 -4.556 -13.594 1.00 97.50 113 TYR A CA 1
ATOM 901 C C . TYR A 1 113 ? 1.127 -4.201 -15.047 1.00 97.50 113 TYR A C 1
ATOM 903 O O . TYR A 1 113 ? 0.365 -3.501 -15.711 1.00 97.50 113 TYR A O 1
ATOM 911 N N . GLY A 1 114 ? 2.255 -4.704 -15.559 1.00 96.69 114 GLY A N 1
ATOM 912 C CA . GLY A 1 114 ? 2.706 -4.449 -16.931 1.00 96.69 114 GLY A CA 1
ATOM 913 C C . GLY A 1 114 ? 1.919 -5.209 -18.005 1.00 96.69 114 GLY A C 1
ATOM 914 O O . GLY A 1 114 ? 1.682 -4.669 -19.085 1.00 96.69 114 GLY A O 1
ATOM 915 N N . ALA A 1 115 ? 1.464 -6.432 -17.714 1.00 95.75 115 ALA A N 1
ATOM 916 C CA . ALA A 1 115 ? 0.765 -7.288 -18.677 1.00 95.75 115 ALA A CA 1
ATOM 917 C C . ALA A 1 115 ? -0.446 -6.624 -19.380 1.00 95.75 115 ALA A C 1
ATOM 919 O O . ALA A 1 115 ? -0.453 -6.592 -20.613 1.00 95.75 115 ALA A O 1
ATOM 920 N N . PRO A 1 116 ? -1.436 -6.032 -18.674 1.00 97.12 116 PRO A N 1
ATOM 921 C CA . PRO A 1 116 ? -2.566 -5.357 -19.324 1.00 97.12 116 PRO A CA 1
ATOM 922 C C . PRO A 1 116 ? -2.162 -4.085 -20.091 1.00 97.12 116 PRO A C 1
ATOM 924 O O . PRO A 1 116 ? -2.944 -3.579 -20.889 1.00 97.12 116 PRO A O 1
ATOM 927 N N . ARG A 1 117 ? -0.943 -3.573 -19.877 1.00 95.25 117 ARG A N 1
ATOM 928 C CA . ARG A 1 117 ? -0.379 -2.385 -20.542 1.00 95.25 117 ARG A CA 1
ATOM 929 C C . ARG A 1 117 ? 0.472 -2.740 -21.767 1.00 95.25 117 ARG A C 1
ATOM 931 O O . ARG A 1 117 ? 1.179 -1.884 -22.288 1.00 95.25 117 ARG A O 1
ATOM 938 N N . ALA A 1 118 ? 0.442 -4.004 -22.199 1.00 94.31 118 ALA A N 1
ATOM 939 C CA . ALA A 1 118 ? 1.315 -4.552 -23.238 1.00 94.31 118 ALA A CA 1
ATOM 940 C C . ALA A 1 118 ? 2.821 -4.400 -22.929 1.00 94.31 118 ALA A C 1
ATOM 942 O O . ALA A 1 118 ? 3.660 -4.375 -23.831 1.00 94.31 118 ALA A O 1
ATOM 943 N N . THR A 1 119 ? 3.182 -4.331 -21.645 1.00 95.75 119 THR A N 1
ATOM 944 C CA . THR A 1 119 ? 4.574 -4.277 -21.198 1.00 95.75 119 THR A CA 1
ATOM 945 C C . THR A 1 119 ? 5.027 -5.659 -20.750 1.00 95.75 119 THR A C 1
ATOM 947 O O . THR A 1 119 ? 4.604 -6.179 -19.718 1.00 95.75 119 THR A O 1
ATOM 950 N N . VAL A 1 120 ? 5.929 -6.251 -21.535 1.00 95.50 120 VAL A N 1
ATOM 951 C CA . VAL A 1 120 ? 6.578 -7.525 -21.213 1.00 95.50 120 VAL A CA 1
ATOM 952 C C . VAL A 1 120 ? 7.893 -7.251 -20.492 1.00 95.50 120 VAL A C 1
ATOM 954 O O . VAL A 1 120 ? 8.775 -6.581 -21.023 1.00 95.50 120 VAL A O 1
ATOM 957 N N . ILE A 1 121 ? 8.026 -7.786 -19.278 1.00 96.06 121 ILE A N 1
ATOM 958 C CA . ILE A 1 121 ? 9.260 -7.703 -18.490 1.00 96.06 121 ILE A CA 1
ATOM 959 C C . ILE A 1 121 ? 10.075 -8.973 -18.734 1.00 96.06 121 ILE A C 1
ATOM 961 O O . ILE A 1 121 ? 9.656 -10.067 -18.334 1.00 96.06 121 ILE A O 1
ATOM 965 N N . GLU A 1 122 ? 11.223 -8.823 -19.394 1.00 96.94 122 GLU A N 1
ATOM 966 C CA . GLU A 1 122 ? 12.151 -9.917 -19.698 1.00 96.94 122 GLU A CA 1
ATOM 967 C C . GLU A 1 122 ? 12.750 -10.547 -18.427 1.00 96.94 122 GLU A C 1
ATOM 969 O O . GLU A 1 122 ? 12.908 -9.851 -17.420 1.00 96.94 122 GLU A O 1
ATOM 974 N N . PRO A 1 123 ? 13.145 -11.837 -18.454 1.00 97.75 123 PRO A N 1
ATOM 975 C CA . PRO A 1 123 ? 13.700 -12.524 -17.285 1.00 97.75 123 PRO A CA 1
ATOM 976 C C . PRO A 1 123 ? 14.877 -11.793 -16.625 1.00 97.75 123 PRO A C 1
ATOM 978 O O . PRO A 1 123 ? 14.901 -11.657 -15.405 1.00 97.75 123 PRO A O 1
ATOM 981 N N . ALA A 1 124 ? 15.808 -11.245 -17.414 1.00 97.69 124 ALA A N 1
ATOM 982 C CA . ALA A 1 124 ? 16.945 -10.490 -16.884 1.00 97.69 124 ALA A CA 1
ATOM 983 C C . ALA A 1 124 ? 16.511 -9.207 -16.148 1.00 97.69 124 ALA A C 1
ATOM 985 O O . ALA A 1 124 ? 17.070 -8.864 -15.109 1.00 97.69 124 ALA A O 1
ATOM 986 N N . ALA A 1 125 ? 15.477 -8.521 -16.646 1.00 97.12 125 ALA A N 1
ATOM 987 C CA . ALA A 1 125 ? 14.918 -7.342 -15.990 1.00 97.12 125 ALA A CA 1
ATOM 988 C C . ALA A 1 125 ? 14.163 -7.705 -14.699 1.00 97.12 125 ALA A C 1
ATOM 990 O O . ALA A 1 125 ? 14.231 -6.958 -13.724 1.00 97.12 125 ALA A O 1
ATOM 991 N N . ARG A 1 126 ? 13.485 -8.862 -14.665 1.00 98.06 126 ARG A N 1
ATOM 992 C CA . ARG A 1 126 ? 12.852 -9.387 -13.442 1.00 98.06 126 ARG A CA 1
ATOM 993 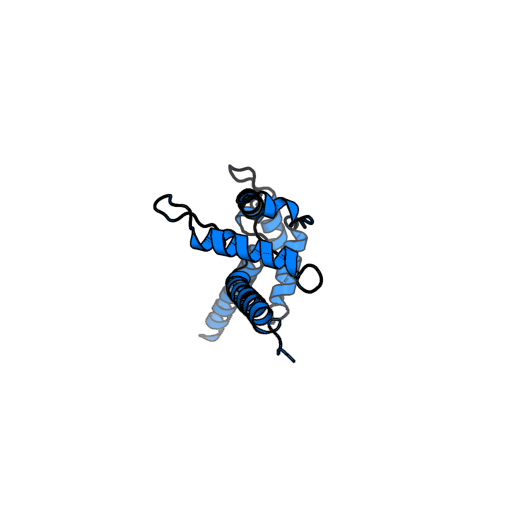C C . ARG A 1 126 ? 13.886 -9.684 -12.362 1.00 98.06 126 ARG A C 1
ATOM 995 O O . ARG A 1 126 ? 13.672 -9.301 -11.219 1.00 98.06 126 ARG A O 1
ATOM 1002 N N . GLU A 1 127 ? 15.005 -10.307 -12.728 1.00 98.19 127 GLU A N 1
ATOM 1003 C CA . GLU A 1 127 ? 16.093 -10.596 -11.789 1.00 98.19 127 GLU A CA 1
ATOM 1004 C C . GLU A 1 127 ? 16.729 -9.307 -11.255 1.00 98.19 127 GLU A C 1
ATOM 1006 O O . GLU A 1 127 ? 16.905 -9.151 -10.048 1.00 98.19 127 GLU A O 1
ATOM 1011 N N . ALA A 1 128 ? 16.990 -8.331 -12.131 1.00 98.06 128 ALA A N 1
ATOM 1012 C CA . ALA A 1 128 ? 17.507 -7.028 -11.719 1.00 98.06 128 ALA A CA 1
ATOM 1013 C C . ALA A 1 128 ? 16.558 -6.310 -10.741 1.00 98.06 128 ALA A C 1
ATOM 1015 O O . ALA A 1 128 ? 17.003 -5.773 -9.724 1.00 98.06 128 ALA A O 1
ATOM 1016 N N . LEU A 1 129 ? 15.247 -6.338 -11.012 1.00 97.81 129 LEU A N 1
ATOM 1017 C CA . LEU A 1 129 ? 14.239 -5.799 -10.100 1.00 97.81 129 LEU A CA 1
ATOM 1018 C C . LEU A 1 129 ? 14.215 -6.566 -8.773 1.00 97.81 129 LEU A C 1
ATOM 1020 O O . LEU A 1 129 ? 14.181 -5.942 -7.717 1.00 97.81 129 LEU A O 1
ATOM 1024 N N . ASN A 1 130 ? 14.285 -7.899 -8.807 1.00 98.44 130 ASN A N 1
ATOM 1025 C CA . ASN A 1 130 ? 14.307 -8.723 -7.600 1.00 98.44 130 ASN A CA 1
ATOM 1026 C C . ASN A 1 130 ? 15.504 -8.385 -6.704 1.00 98.44 130 ASN A C 1
ATOM 1028 O O . ASN A 1 130 ? 15.344 -8.219 -5.496 1.00 98.44 130 ASN A O 1
ATOM 1032 N N . MET A 1 131 ? 16.689 -8.231 -7.298 1.00 98.25 131 MET A N 1
ATOM 1033 C CA . MET A 1 131 ? 17.901 -7.840 -6.581 1.00 98.25 131 MET A CA 1
ATOM 1034 C C . MET A 1 131 ? 17.765 -6.453 -5.949 1.00 98.25 131 MET A C 1
ATOM 1036 O O . MET A 1 131 ? 18.094 -6.291 -4.775 1.00 98.25 131 MET A O 1
ATOM 1040 N N . ALA A 1 132 ? 17.197 -5.480 -6.667 1.00 97.00 132 ALA A N 1
ATOM 1041 C CA . ALA A 1 132 ? 16.901 -4.165 -6.100 1.00 97.00 132 ALA A CA 1
ATOM 1042 C C . ALA A 1 132 ? 15.909 -4.253 -4.923 1.00 97.00 132 ALA A C 1
ATOM 1044 O O . ALA A 1 132 ? 16.147 -3.661 -3.870 1.00 97.00 132 ALA A O 1
ATOM 1045 N N . CYS A 1 133 ? 14.835 -5.038 -5.057 1.00 97.69 133 CYS A N 1
ATOM 1046 C CA . CYS A 1 133 ? 13.870 -5.273 -3.980 1.00 97.69 133 CYS A CA 1
ATOM 1047 C C . CYS A 1 133 ? 14.514 -5.951 -2.758 1.00 97.69 133 CYS A C 1
ATOM 1049 O O . CYS A 1 133 ? 14.219 -5.572 -1.627 1.00 97.69 133 CYS A O 1
ATOM 1051 N N . LYS A 1 134 ? 15.427 -6.912 -2.959 1.00 97.81 134 LYS A N 1
ATOM 1052 C CA . LYS A 1 134 ? 16.202 -7.547 -1.877 1.00 97.81 134 LYS A CA 1
ATOM 1053 C C . LYS A 1 134 ? 17.079 -6.533 -1.145 1.00 97.81 134 LYS A C 1
ATOM 1055 O O . LYS A 1 134 ? 17.083 -6.516 0.083 1.00 97.81 134 LYS A O 1
ATOM 1060 N N . THR A 1 135 ? 17.775 -5.661 -1.876 1.00 96.88 135 THR A N 1
ATOM 1061 C CA . THR A 1 135 ? 18.571 -4.579 -1.276 1.00 96.88 135 THR A CA 1
ATOM 1062 C C . THR A 1 135 ? 17.697 -3.622 -0.468 1.00 96.88 135 THR A C 1
ATOM 1064 O O . THR A 1 135 ? 18.043 -3.295 0.664 1.00 96.88 135 THR A O 1
ATOM 1067 N N . LEU A 1 136 ? 16.539 -3.222 -1.002 1.00 95.69 136 LEU A N 1
ATOM 1068 C CA . LEU A 1 136 ? 15.586 -2.374 -0.281 1.00 95.69 136 LEU A CA 1
ATOM 1069 C C . LEU A 1 136 ? 15.029 -3.064 0.968 1.00 95.69 136 LEU A C 1
ATOM 1071 O O . LEU A 1 136 ? 14.873 -2.415 1.996 1.00 95.69 136 LEU A O 1
ATOM 1075 N N . ARG A 1 137 ? 14.755 -4.373 0.918 1.00 94.62 137 ARG A N 1
ATOM 1076 C CA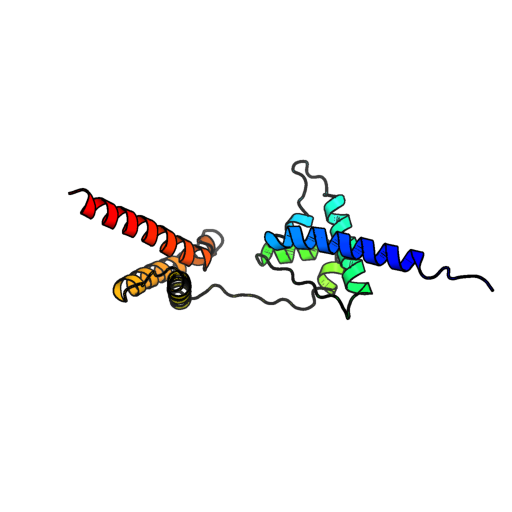 . ARG A 1 137 ? 14.282 -5.124 2.091 1.00 94.62 137 ARG A CA 1
ATOM 1077 C C . ARG A 1 137 ? 15.357 -5.201 3.172 1.00 94.62 137 ARG A C 1
ATOM 1079 O O . ARG A 1 137 ? 15.029 -5.131 4.349 1.00 94.62 137 ARG A O 1
ATOM 1086 N N . ALA A 1 138 ? 16.624 -5.330 2.792 1.00 95.44 138 ALA A N 1
ATOM 1087 C CA . ALA A 1 138 ? 17.737 -5.371 3.738 1.00 95.44 138 ALA A CA 1
ATOM 1088 C C . ALA A 1 138 ? 18.033 -4.008 4.392 1.00 95.44 138 ALA A C 1
ATOM 1090 O O . ALA A 1 138 ? 18.647 -3.964 5.456 1.00 95.44 138 ALA A O 1
ATOM 1091 N N . TYR A 1 139 ? 17.612 -2.902 3.774 1.00 94.94 139 TYR A N 1
ATOM 1092 C CA . TYR A 1 139 ? 17.740 -1.571 4.358 1.00 94.94 139 TYR A CA 1
ATOM 1093 C C . TYR A 1 139 ? 16.739 -1.372 5.502 1.00 94.94 139 TYR A C 1
ATOM 1095 O O . TYR A 1 139 ? 15.562 -1.705 5.358 1.00 94.94 139 TYR A O 1
ATOM 1103 N N . LEU A 1 140 ? 17.207 -0.782 6.604 1.00 95.50 140 LEU A N 1
ATOM 1104 C CA . LEU A 1 140 ? 16.389 -0.344 7.733 1.00 95.50 140 LEU A CA 1
ATOM 1105 C C . LEU A 1 140 ? 16.501 1.175 7.877 1.00 95.50 140 LEU A C 1
ATOM 1107 O O . LEU A 1 140 ? 17.604 1.721 7.964 1.00 95.50 140 LEU A O 1
ATOM 1111 N N . ALA A 1 141 ? 15.355 1.843 7.898 1.00 92.69 141 ALA A N 1
ATOM 1112 C CA . ALA A 1 141 ? 15.240 3.260 8.202 1.00 92.69 141 ALA A CA 1
ATOM 1113 C C . ALA A 1 141 ? 15.491 3.535 9.702 1.00 92.69 141 ALA A C 1
ATOM 1115 O O . ALA A 1 141 ? 15.489 2.602 10.510 1.00 92.69 141 ALA A O 1
ATOM 1116 N N . PRO A 1 142 ? 15.706 4.804 10.108 1.00 92.56 142 PRO A N 1
ATOM 1117 C CA . PRO A 1 142 ? 15.953 5.162 11.511 1.00 92.56 142 PRO A CA 1
ATOM 1118 C C . PRO A 1 142 ? 14.847 4.746 12.492 1.00 92.56 142 PRO A C 1
ATOM 1120 O O . PRO A 1 142 ? 15.119 4.548 13.671 1.00 92.56 142 PRO A O 1
ATOM 1123 N N . ASP A 1 143 ? 13.614 4.614 12.010 1.00 89.31 143 ASP A N 1
ATOM 1124 C CA . ASP A 1 143 ? 12.443 4.142 12.758 1.00 89.31 143 ASP A CA 1
ATOM 1125 C C . ASP A 1 143 ? 12.280 2.609 12.741 1.00 89.31 143 ASP A C 1
ATOM 1127 O O . ASP A 1 143 ? 11.328 2.079 13.310 1.00 89.31 143 ASP A O 1
ATOM 1131 N N . GLY A 1 144 ? 13.215 1.890 12.113 1.00 89.19 144 GLY A N 1
ATOM 1132 C CA . GLY A 1 144 ? 13.205 0.437 11.989 1.00 89.19 144 GLY A CA 1
ATOM 1133 C C . GLY A 1 144 ? 12.371 -0.099 10.825 1.00 89.19 144 GLY A C 1
ATOM 1134 O O . GLY A 1 144 ? 12.313 -1.317 10.659 1.00 89.19 144 GLY A O 1
ATOM 1135 N N . MET A 1 145 ? 11.752 0.755 10.000 1.00 89.12 145 MET A N 1
ATOM 1136 C CA . MET A 1 145 ? 11.011 0.290 8.825 1.00 89.12 145 MET A CA 1
ATOM 1137 C C . MET A 1 145 ? 11.947 -0.263 7.748 1.00 89.12 145 MET A C 1
ATOM 1139 O O . MET A 1 145 ? 13.012 0.298 7.474 1.00 89.12 145 MET A O 1
ATOM 1143 N N . HIS A 1 146 ? 11.530 -1.339 7.078 1.00 91.62 146 HIS A N 1
ATOM 1144 C CA . HIS A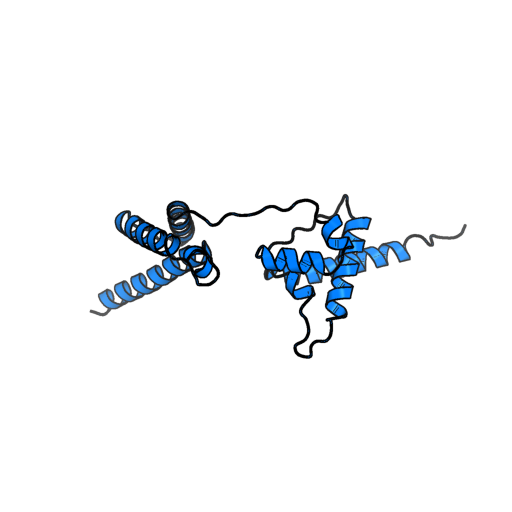 1 146 ? 12.262 -1.837 5.921 1.00 91.62 146 HIS A CA 1
ATOM 1145 C C . HIS A 1 146 ? 12.180 -0.842 4.758 1.00 91.62 146 HIS A C 1
ATOM 1147 O O . HIS A 1 146 ? 11.148 -0.216 4.517 1.00 91.62 146 HIS A O 1
ATOM 1153 N N . GLY A 1 147 ? 13.245 -0.743 3.962 1.00 92.88 147 GLY A N 1
ATOM 1154 C CA . GLY A 1 147 ? 13.294 0.175 2.819 1.00 92.88 147 GLY A CA 1
ATOM 1155 C C . GLY A 1 147 ? 12.197 -0.063 1.782 1.00 92.88 147 GLY A C 1
ATOM 1156 O O . GLY A 1 147 ? 11.750 0.882 1.139 1.00 92.88 147 GLY A O 1
ATOM 1157 N N . ILE A 1 148 ? 11.703 -1.297 1.642 1.00 92.94 148 ILE A N 1
ATOM 1158 C CA . ILE A 1 148 ? 10.541 -1.579 0.784 1.00 92.94 148 ILE A CA 1
ATOM 1159 C C . ILE A 1 148 ? 9.264 -0.863 1.253 1.00 92.94 148 ILE A C 1
ATOM 1161 O O . ILE A 1 148 ? 8.465 -0.456 0.411 1.00 92.94 148 ILE A O 1
ATOM 1165 N N . ASP A 1 149 ? 9.088 -0.669 2.559 1.00 90.00 149 ASP A N 1
ATOM 1166 C CA . ASP A 1 149 ? 7.913 -0.019 3.143 1.00 90.00 149 ASP A CA 1
ATOM 1167 C C . ASP A 1 149 ? 8.037 1.497 3.038 1.00 90.00 149 ASP A C 1
ATOM 1169 O O . ASP A 1 149 ? 7.094 2.162 2.620 1.00 90.00 149 ASP A O 1
ATOM 1173 N N . VAL A 1 150 ? 9.248 2.026 3.242 1.00 90.56 150 VAL A N 1
ATOM 1174 C CA . VAL A 1 150 ? 9.585 3.431 2.945 1.00 90.56 150 VAL A CA 1
ATOM 1175 C C . VAL A 1 150 ? 9.305 3.771 1.476 1.00 90.56 150 VAL A C 1
ATOM 1177 O O . VAL A 1 150 ? 8.843 4.861 1.142 1.00 90.56 150 VAL A O 1
ATOM 1180 N N . MET A 1 151 ? 9.542 2.820 0.570 1.00 91.75 151 MET A N 1
ATOM 1181 C CA . MET A 1 151 ? 9.245 2.973 -0.855 1.00 91.75 151 MET A CA 1
ATOM 1182 C C . MET A 1 151 ? 7.768 2.722 -1.205 1.00 91.75 151 MET A C 1
ATOM 1184 O O . MET A 1 151 ? 7.398 2.820 -2.374 1.00 91.75 151 MET A O 1
ATOM 1188 N N . HIS A 1 152 ? 6.898 2.487 -0.220 1.00 91.06 152 HIS A N 1
ATOM 1189 C CA . HIS A 1 152 ? 5.461 2.243 -0.388 1.00 91.06 152 HIS A CA 1
ATOM 1190 C C . HIS A 1 152 ? 5.135 0.941 -1.142 1.00 91.06 152 HIS A C 1
ATOM 1192 O O . HIS A 1 152 ? 4.112 0.830 -1.825 1.00 91.06 152 HIS A O 1
ATOM 1198 N N . ASN A 1 153 ? 6.014 -0.054 -1.021 1.00 92.81 153 ASN A N 1
ATOM 1199 C CA . ASN A 1 153 ? 5.767 -1.449 -1.357 1.00 92.81 153 ASN A CA 1
ATOM 1200 C C . ASN A 1 153 ? 5.171 -1.668 -2.772 1.00 92.81 153 ASN A C 1
ATOM 1202 O O . ASN A 1 153 ? 5.824 -1.361 -3.767 1.00 92.81 153 ASN A O 1
ATOM 1206 N N . GLY A 1 154 ? 3.931 -2.143 -2.920 1.00 93.19 154 GLY A N 1
ATOM 1207 C CA . GLY A 1 154 ? 3.317 -2.362 -4.237 1.00 93.19 154 GLY A CA 1
ATOM 1208 C C . GLY A 1 154 ? 3.283 -1.109 -5.130 1.00 93.19 154 GLY A C 1
ATOM 1209 O O . GLY A 1 154 ? 3.364 -1.221 -6.355 1.00 93.19 154 GLY A O 1
ATOM 1210 N N . ARG A 1 155 ? 3.236 0.098 -4.543 1.00 93.75 155 ARG A N 1
ATOM 1211 C CA . ARG A 1 155 ? 3.346 1.364 -5.289 1.00 93.75 155 ARG A CA 1
ATOM 1212 C C . ARG A 1 155 ? 4.730 1.524 -5.915 1.00 93.75 155 ARG A C 1
ATOM 1214 O O . ARG A 1 155 ? 4.818 1.978 -7.053 1.00 93.75 155 ARG A O 1
ATOM 1221 N N . PHE A 1 156 ? 5.794 1.103 -5.230 1.00 95.81 156 PHE A N 1
ATOM 1222 C CA . PHE A 1 156 ? 7.142 1.081 -5.798 1.00 95.81 156 PHE A CA 1
ATOM 1223 C C . PHE A 1 156 ? 7.203 0.216 -7.058 1.00 95.81 156 PHE A C 1
ATOM 1225 O O . PHE A 1 156 ? 7.664 0.696 -8.093 1.00 95.81 156 PHE A O 1
ATOM 1232 N N . ALA A 1 157 ? 6.673 -1.011 -7.008 1.00 96.56 157 ALA A N 1
ATOM 1233 C CA . ALA A 1 157 ? 6.660 -1.908 -8.165 1.00 96.56 157 ALA A CA 1
ATOM 1234 C C . ALA A 1 157 ? 5.963 -1.269 -9.383 1.00 96.56 157 ALA A C 1
ATOM 1236 O O . ALA A 1 157 ? 6.503 -1.292 -10.490 1.00 96.56 157 ALA A O 1
ATOM 1237 N N . ARG A 1 158 ? 4.807 -0.621 -9.174 1.00 96.50 158 ARG A N 1
ATOM 1238 C CA . ARG A 1 158 ? 4.090 0.118 -10.232 1.00 96.50 158 ARG A CA 1
ATOM 1239 C C . ARG A 1 158 ? 4.920 1.277 -10.783 1.00 96.50 158 ARG A C 1
ATOM 1241 O O . ARG A 1 158 ? 5.105 1.375 -11.993 1.00 96.50 158 ARG A O 1
ATOM 1248 N N . ASN A 1 159 ? 5.477 2.107 -9.901 1.00 96.50 159 ASN A N 1
ATOM 1249 C CA . ASN A 1 159 ? 6.282 3.269 -10.280 1.00 96.50 159 ASN A CA 1
ATOM 1250 C C . ASN A 1 159 ? 7.509 2.876 -11.114 1.00 96.50 159 ASN A C 1
ATOM 1252 O O . ASN A 1 159 ? 7.861 3.578 -12.066 1.00 96.50 159 ASN A O 1
ATOM 1256 N N . VAL A 1 160 ? 8.157 1.756 -10.778 1.00 96.75 160 VAL A N 1
ATOM 1257 C CA . VAL A 1 160 ? 9.285 1.222 -11.551 1.00 96.75 160 VAL A CA 1
ATOM 1258 C C . VAL A 1 160 ? 8.845 0.858 -12.965 1.00 96.75 160 VAL A C 1
ATOM 1260 O O . VAL A 1 160 ? 9.499 1.277 -13.921 1.00 96.75 160 VAL A O 1
ATOM 1263 N N . VAL A 1 161 ? 7.731 0.134 -13.114 1.00 97.56 161 VAL A N 1
ATOM 1264 C CA . VAL A 1 161 ? 7.196 -0.249 -14.432 1.00 97.56 161 VAL A CA 1
ATOM 1265 C C . VAL A 1 161 ? 6.869 0.988 -15.261 1.00 97.56 161 VAL A C 1
ATOM 1267 O O . VAL A 1 161 ? 7.356 1.119 -16.381 1.00 97.56 161 VAL A O 1
ATOM 1270 N N . GLU A 1 162 ? 6.135 1.947 -14.702 1.00 97.25 162 GLU A N 1
ATOM 1271 C CA . GLU A 1 162 ? 5.776 3.180 -15.411 1.00 97.25 162 GLU A CA 1
ATOM 1272 C C . GLU A 1 162 ? 7.002 3.994 -15.823 1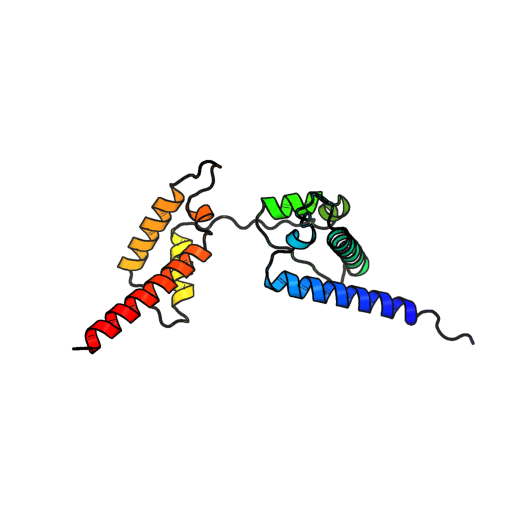.00 97.25 162 GLU A C 1
ATOM 1274 O O . GLU A 1 162 ? 7.050 4.588 -16.905 1.00 97.25 162 GLU A O 1
ATOM 1279 N N . ARG A 1 163 ? 8.026 4.043 -14.964 1.00 97.19 163 ARG A N 1
ATOM 1280 C CA . ARG A 1 163 ? 9.267 4.741 -15.289 1.00 97.19 163 ARG A CA 1
ATOM 1281 C C . ARG A 1 163 ? 10.028 4.028 -16.402 1.00 97.19 163 ARG A C 1
ATOM 1283 O O . ARG A 1 163 ? 10.549 4.713 -17.286 1.00 97.19 163 ARG A O 1
ATOM 1290 N N . ALA A 1 164 ? 10.083 2.698 -16.365 1.00 96.69 164 ALA A N 1
ATOM 1291 C CA . ALA A 1 164 ? 10.724 1.875 -17.383 1.00 96.69 164 ALA A CA 1
ATOM 1292 C C . ALA A 1 164 ? 10.019 2.001 -18.741 1.00 96.69 164 ALA A C 1
ATOM 1294 O O . ALA A 1 164 ? 10.697 2.164 -19.754 1.00 96.69 164 ALA A O 1
ATOM 1295 N N . GLU A 1 165 ? 8.684 2.025 -18.763 1.00 96.12 165 GLU A N 1
ATOM 1296 C CA . GLU A 1 165 ? 7.879 2.291 -19.963 1.00 96.12 165 GLU A CA 1
ATOM 1297 C C . GLU A 1 165 ? 8.255 3.639 -20.589 1.00 96.12 165 GLU A C 1
ATOM 1299 O O . GLU A 1 165 ? 8.661 3.687 -21.748 1.00 96.12 165 GLU A O 1
ATOM 1304 N N . ARG A 1 166 ? 8.259 4.726 -19.800 1.00 96.50 166 ARG A N 1
ATOM 1305 C CA . ARG A 1 166 ? 8.654 6.058 -20.298 1.00 96.50 166 ARG A CA 1
ATOM 1306 C C . ARG A 1 166 ? 10.060 6.073 -20.904 1.00 96.50 166 ARG A C 1
ATOM 1308 O O . ARG A 1 166 ? 10.295 6.733 -21.917 1.00 96.50 166 ARG A O 1
ATOM 1315 N N . LEU A 1 167 ? 11.013 5.377 -20.279 1.00 95.81 167 LEU A N 1
ATOM 1316 C CA . LEU A 1 167 ? 12.387 5.282 -20.784 1.00 95.81 167 LEU A CA 1
ATOM 1317 C C . LEU A 1 167 ? 12.466 4.462 -22.075 1.00 95.81 167 LEU A C 1
ATOM 1319 O O . LEU A 1 167 ? 13.152 4.874 -23.011 1.00 95.81 167 LEU A O 1
ATOM 1323 N N . ARG A 1 168 ? 11.750 3.334 -22.147 1.00 94.38 168 ARG A N 1
ATOM 1324 C CA . ARG A 1 168 ? 11.642 2.510 -23.357 1.00 94.38 168 ARG A CA 1
ATOM 1325 C C . ARG A 1 168 ? 11.101 3.343 -24.512 1.00 94.38 168 ARG A C 1
ATOM 1327 O O . ARG A 1 168 ? 11.736 3.387 -25.560 1.00 94.38 168 ARG A O 1
ATOM 1334 N N . ASP A 1 169 ? 9.985 4.028 -24.304 1.00 93.88 169 ASP A N 1
ATOM 1335 C CA . ASP A 1 169 ? 9.316 4.805 -25.347 1.00 93.88 169 ASP A CA 1
ATOM 1336 C C . ASP A 1 169 ? 10.208 5.957 -25.835 1.00 93.88 169 ASP A C 1
ATOM 1338 O O . ASP A 1 169 ? 10.353 6.167 -27.039 1.00 93.88 169 ASP A O 1
ATOM 1342 N N . SER A 1 170 ? 10.908 6.632 -24.914 1.00 94.88 170 SER A N 1
ATOM 1343 C CA . SER A 1 170 ? 11.892 7.669 -25.267 1.00 94.88 170 SER A CA 1
ATOM 1344 C C . SER A 1 170 ? 13.036 7.109 -26.121 1.00 94.88 170 SER A C 1
ATOM 1346 O O . SER A 1 170 ? 13.453 7.740 -27.093 1.00 94.88 170 SER A O 1
ATOM 1348 N N . ARG A 1 171 ? 13.535 5.911 -25.786 1.00 94.31 171 ARG A N 1
ATOM 1349 C CA . ARG A 1 171 ? 14.603 5.235 -26.534 1.00 94.31 171 ARG A CA 1
ATOM 1350 C C . ARG A 1 171 ? 14.147 4.839 -27.939 1.00 94.31 171 ARG A C 1
ATOM 1352 O O . ARG A 1 171 ? 14.889 5.060 -28.889 1.00 94.31 171 ARG A O 1
ATOM 1359 N N . VAL A 1 172 ? 12.943 4.285 -28.071 1.00 93.12 172 VAL A N 1
ATOM 1360 C CA . VAL A 1 172 ? 12.358 3.902 -29.367 1.00 93.12 172 VAL A CA 1
ATOM 1361 C C . VAL A 1 172 ? 12.148 5.137 -30.247 1.00 93.12 172 VAL A C 1
ATOM 1363 O O . VAL A 1 172 ? 12.572 5.154 -31.399 1.00 93.12 172 VAL A O 1
ATOM 1366 N N . ALA A 1 173 ? 11.580 6.214 -29.696 1.00 93.31 173 ALA A N 1
ATOM 1367 C CA . ALA A 1 173 ? 11.366 7.459 -30.432 1.00 93.31 173 ALA A CA 1
ATOM 1368 C C . ALA A 1 173 ? 12.675 8.081 -30.952 1.00 93.31 173 ALA A C 1
ATOM 1370 O O . ALA A 1 173 ? 12.695 8.643 -32.045 1.00 93.31 173 ALA A O 1
ATOM 1371 N N . ALA A 1 174 ? 13.770 7.973 -30.193 1.00 92.88 174 ALA A N 1
ATOM 1372 C CA . ALA A 1 174 ? 15.080 8.458 -30.622 1.00 92.88 174 ALA A CA 1
ATOM 1373 C C . ALA A 1 174 ? 15.659 7.652 -31.800 1.00 92.88 174 ALA A C 1
ATOM 1375 O O . ALA A 1 174 ? 16.303 8.238 -32.664 1.00 92.88 174 ALA A O 1
ATOM 1376 N N . GLN A 1 175 ? 15.404 6.341 -31.868 1.00 88.06 175 GLN A N 1
ATOM 1377 C CA . GLN A 1 175 ? 15.893 5.475 -32.952 1.00 88.06 175 GLN A CA 1
ATOM 1378 C C . GLN A 1 175 ? 15.239 5.794 -34.307 1.00 88.06 175 GLN A C 1
ATOM 1380 O O . GLN A 1 175 ? 15.895 5.692 -35.338 1.00 88.06 175 GLN A O 1
ATOM 1385 N N . HIS A 1 176 ? 13.974 6.223 -34.304 1.00 76.31 176 HIS A N 1
ATOM 1386 C CA . HIS A 1 176 ? 13.203 6.534 -35.516 1.00 76.31 176 HIS A CA 1
ATOM 1387 C C . HIS A 1 176 ? 13.327 7.989 -36.011 1.00 76.31 176 HIS A C 1
ATOM 1389 O O . HIS A 1 176 ? 12.658 8.357 -36.972 1.00 76.31 176 HIS A O 1
ATOM 1395 N N . ARG A 1 177 ? 14.142 8.836 -35.365 1.00 71.19 177 ARG A N 1
ATOM 1396 C CA . ARG A 1 177 ? 14.427 10.215 -35.828 1.00 71.19 177 ARG A CA 1
ATOM 1397 C C . ARG A 1 177 ? 15.625 10.319 -36.782 1.00 71.19 177 ARG A C 1
ATOM 1399 O O . ARG A 1 177 ? 15.965 11.430 -37.182 1.00 71.19 177 ARG A O 1
ATOM 1406 N N . THR A 1 178 ? 16.252 9.193 -37.106 1.00 53.03 178 THR A N 1
ATOM 1407 C CA . THR A 1 178 ? 17.374 9.062 -38.049 1.00 53.03 178 THR A CA 1
ATOM 1408 C C . THR A 1 178 ? 16.877 8.467 -39.350 1.00 53.03 178 THR A C 1
ATOM 1410 O O . THR A 1 178 ? 17.317 8.958 -40.410 1.00 53.03 178 THR A O 1
#